Protein AF-A0A7K4C9V2-F1 (afdb_monomer)

Sequence (135 aa):
NPYDMVGKLFANNLEACILLFLGGASFGILTIFIMSLNGIVIGAIMEIISKDHSALFVAAALVPHGIFEIPAFIISGALGILLAQSLIAEWYGSGDTAVAAQAYAKLFLVIVLPLVATAAVVESFITPVVIHLVA

Mean predicted aligned error: 3.51 Å

Foldseek 3Di:
DLVVQLVVQLVVLVVLLQQLQCVLVVLLPSNVVSLVVVVVVLVVVLVVCVVVDPPQLSCLQQVQLVVLSVVLSVLSNVNSNVLSVQVVCVVVVHHDSVVSNVVSVVVNVVRNSVSSSSSSSRNSPPSVVSSVVRD

Radius of gyration: 17.17 Å; Cα contacts (8 Å, |Δi|>4): 155; chains: 1; bounding box: 40×30×49 Å

Secondary structure (DSSP, 8-state):
-HHHHHHHHHHHHHHHHHHHHHGGGGTTHHHHHHHHHHHHHHHHHHHHHHHHS-HHHHHHHHHHHHHHHHHHHHHHHHHHHHHHHHHHHHHTT-S-HHHHHHHHHHHIIIIIHHHHHHHHHHHHHTHHHHHHHH-

Solvent-accessible surface area (backbone atoms only — not comparable to full-atom values): 6622 Å² total; per-residue (Å²): 108,54,71,64,46,23,56,51,46,28,50,54,53,45,48,53,29,49,49,18,29,59,18,2,79,61,66,22,53,48,12,54,51,52,54,50,51,54,53,50,51,54,51,52,51,50,57,58,50,56,74,82,40,54,72,65,42,54,45,33,55,42,49,70,21,44,71,28,41,55,57,25,44,53,51,22,30,51,47,2,43,51,45,14,50,35,49,53,36,32,74,76,75,43,80,58,41,71,65,52,46,53,55,46,50,50,50,41,60,72,50,32,50,56,26,34,52,49,18,18,48,33,46,46,64,43,22,60,56,45,33,68,77,64,110

Structure (mmCIF, N/CA/C/O backbone):
data_AF-A0A7K4C9V2-F1
#
_entry.id   AF-A0A7K4C9V2-F1
#
loop_
_atom_site.group_PDB
_atom_site.id
_atom_site.type_symbol
_atom_site.label_atom_id
_atom_site.label_alt_id
_atom_site.label_comp_id
_atom_site.label_asym_id
_atom_site.label_entity_id
_atom_site.label_seq_id
_atom_site.pdbx_PDB_ins_code
_atom_site.Cartn_x
_atom_site.Cartn_y
_atom_site.Cartn_z
_atom_site.occupancy
_atom_site.B_iso_or_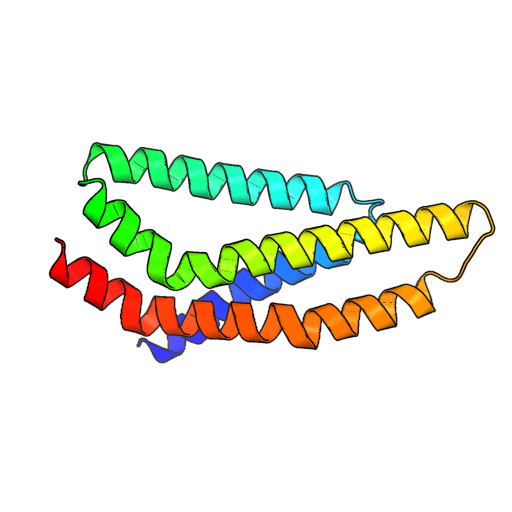equiv
_atom_site.auth_seq_id
_atom_site.auth_comp_id
_atom_site.auth_asym_id
_atom_site.auth_atom_id
_atom_site.pdbx_PDB_model_num
ATOM 1 N N . ASN A 1 1 ? 16.415 -15.991 -10.216 1.0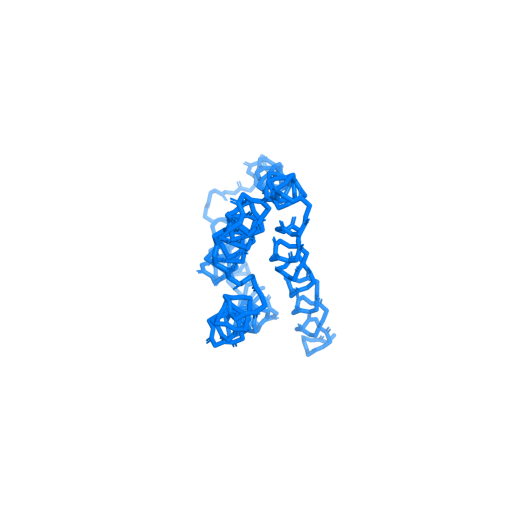0 84.19 1 ASN A N 1
ATOM 2 C CA . ASN A 1 1 ? 15.336 -16.684 -10.949 1.00 84.19 1 ASN A CA 1
ATOM 3 C C . ASN A 1 1 ? 14.083 -15.817 -10.832 1.00 84.19 1 ASN A C 1
ATOM 5 O O . ASN A 1 1 ? 13.835 -15.376 -9.713 1.00 84.19 1 ASN A O 1
ATOM 9 N N . PRO A 1 2 ? 13.338 -15.515 -11.913 1.00 84.25 2 PRO A N 1
ATOM 10 C CA . PRO A 1 2 ? 12.127 -14.688 -11.843 1.00 84.25 2 PRO A CA 1
ATOM 11 C C . PRO A 1 2 ? 11.121 -15.139 -10.775 1.00 84.25 2 PRO A C 1
ATOM 13 O O . PRO A 1 2 ? 10.561 -14.299 -10.082 1.00 84.25 2 PRO A O 1
ATOM 16 N N . TYR A 1 3 ? 10.962 -16.449 -10.553 1.00 87.06 3 TYR A N 1
ATOM 17 C CA . TYR A 1 3 ? 10.041 -16.975 -9.533 1.00 87.06 3 TYR A CA 1
ATOM 18 C C . TYR A 1 3 ? 10.429 -16.581 -8.097 1.00 87.06 3 TYR A C 1
ATOM 20 O O . TYR A 1 3 ? 9.560 -16.235 -7.298 1.00 87.06 3 TYR A O 1
ATOM 28 N N . ASP A 1 4 ? 11.728 -16.559 -7.778 1.00 90.88 4 ASP A N 1
ATOM 29 C CA . ASP A 1 4 ? 12.212 -16.111 -6.463 1.00 90.88 4 ASP A CA 1
ATOM 30 C C . ASP A 1 4 ? 11.987 -14.605 -6.271 1.00 90.88 4 ASP A C 1
ATOM 32 O O . ASP A 1 4 ? 11.804 -14.133 -5.149 1.00 90.88 4 ASP A O 1
ATOM 36 N N . MET A 1 5 ? 12.023 -13.842 -7.369 1.00 91.88 5 MET A N 1
ATOM 37 C CA . MET A 1 5 ? 11.815 -12.397 -7.351 1.00 91.88 5 MET A CA 1
ATOM 38 C C . MET A 1 5 ? 10.346 -12.058 -7.093 1.00 91.88 5 MET A C 1
ATOM 40 O O . MET A 1 5 ? 10.081 -11.222 -6.233 1.00 91.88 5 MET A O 1
ATOM 44 N N . VAL A 1 6 ? 9.410 -12.792 -7.713 1.00 94.88 6 VAL A N 1
ATOM 45 C CA . VAL A 1 6 ? 7.967 -12.659 -7.440 1.00 94.88 6 VAL A CA 1
ATOM 46 C C . VAL A 1 6 ? 7.687 -12.819 -5.952 1.00 94.88 6 VAL A C 1
ATOM 48 O O . VAL A 1 6 ? 7.023 -11.972 -5.366 1.00 94.88 6 VAL A O 1
ATOM 51 N N . GLY A 1 7 ? 8.210 -13.878 -5.324 1.00 94.69 7 GLY A N 1
ATOM 52 C CA . GLY A 1 7 ? 7.972 -14.134 -3.903 1.00 94.69 7 GLY A CA 1
ATOM 53 C C . GLY A 1 7 ? 8.481 -13.006 -3.002 1.00 94.69 7 GLY A C 1
ATOM 54 O O . GLY A 1 7 ? 7.786 -12.604 -2.070 1.00 94.69 7 GLY A O 1
ATOM 55 N N . LYS A 1 8 ? 9.665 -12.459 -3.304 1.00 95.62 8 LYS A N 1
ATOM 56 C CA . LYS A 1 8 ? 10.257 -11.347 -2.545 1.00 95.62 8 LYS A CA 1
ATOM 57 C C . LYS A 1 8 ? 9.480 -10.044 -2.715 1.00 95.62 8 LYS A C 1
ATOM 59 O O . LYS A 1 8 ? 9.182 -9.398 -1.716 1.00 95.62 8 LYS A O 1
ATOM 64 N N . LEU A 1 9 ? 9.146 -9.680 -3.953 1.00 95.06 9 LEU A N 1
ATOM 65 C CA . LEU A 1 9 ? 8.400 -8.457 -4.260 1.00 95.06 9 LEU A CA 1
ATOM 66 C C . LEU A 1 9 ? 6.988 -8.518 -3.681 1.00 95.06 9 LEU A C 1
ATOM 68 O O . LEU A 1 9 ? 6.554 -7.593 -2.999 1.00 95.06 9 LEU A O 1
ATOM 72 N N . PHE A 1 10 ? 6.313 -9.657 -3.851 1.00 97.38 10 PHE A N 1
ATOM 73 C CA . PHE A 1 10 ? 5.012 -9.903 -3.243 1.00 97.38 10 PHE A CA 1
ATOM 74 C C . PHE A 1 10 ? 5.067 -9.753 -1.723 1.00 97.38 10 PHE A C 1
ATOM 76 O O . PHE A 1 10 ? 4.254 -9.023 -1.167 1.00 97.38 10 PHE A O 1
ATOM 83 N N . ALA A 1 11 ? 6.022 -10.405 -1.052 1.00 97.31 11 ALA A N 1
ATOM 84 C CA . ALA A 1 11 ? 6.142 -10.334 0.401 1.00 97.31 11 ALA A CA 1
ATOM 85 C C . ALA A 1 11 ? 6.419 -8.904 0.887 1.00 97.31 11 ALA A C 1
ATOM 87 O O . ALA A 1 11 ? 5.747 -8.448 1.806 1.00 97.31 11 ALA A O 1
ATOM 88 N N . ASN A 1 12 ? 7.340 -8.185 0.240 1.00 96.06 12 ASN A N 1
ATOM 89 C CA . ASN A 1 12 ? 7.695 -6.813 0.606 1.00 96.06 12 ASN A CA 1
ATOM 90 C C . ASN A 1 12 ? 6.505 -5.849 0.455 1.00 96.06 12 ASN A C 1
ATOM 92 O O . ASN A 1 12 ? 6.179 -5.092 1.370 1.00 96.06 12 ASN A O 1
ATOM 96 N N . ASN A 1 13 ? 5.804 -5.915 -0.678 1.00 96.25 13 ASN A N 1
ATOM 97 C CA . ASN A 1 13 ? 4.652 -5.052 -0.931 1.00 96.25 13 ASN A CA 1
ATOM 98 C C . ASN A 1 13 ? 3.438 -5.442 -0.085 1.00 96.25 13 ASN A C 1
ATOM 100 O O . ASN A 1 13 ? 2.685 -4.572 0.362 1.00 96.25 13 ASN A O 1
ATOM 104 N N . LEU A 1 14 ? 3.250 -6.737 0.174 1.00 97.94 14 LEU A N 1
ATOM 105 C CA . LEU A 1 14 ? 2.204 -7.217 1.068 1.00 97.94 14 LEU A CA 1
ATOM 106 C C . LEU A 1 14 ? 2.474 -6.768 2.505 1.00 97.94 14 LEU A C 1
ATOM 108 O O . LEU A 1 14 ? 1.546 -6.319 3.170 1.00 97.94 14 LEU A O 1
ATOM 112 N N . GLU A 1 15 ? 3.720 -6.839 2.972 1.00 97.75 15 GLU A N 1
ATOM 113 C CA . GLU A 1 15 ? 4.125 -6.336 4.286 1.00 97.75 15 GLU A CA 1
ATOM 114 C C . GLU A 1 15 ? 3.821 -4.841 4.414 1.00 97.75 15 GLU A C 1
ATOM 116 O O . GLU A 1 15 ? 3.145 -4.436 5.360 1.00 97.75 15 GLU A O 1
ATOM 121 N N . ALA A 1 16 ? 4.207 -4.030 3.424 1.00 97.31 16 ALA A N 1
ATOM 122 C CA . ALA A 1 16 ? 3.875 -2.607 3.400 1.00 97.31 16 ALA A CA 1
ATOM 123 C C . ALA A 1 16 ? 2.353 -2.360 3.447 1.00 97.31 16 ALA A C 1
ATOM 125 O O . ALA A 1 16 ? 1.886 -1.529 4.228 1.00 97.31 16 ALA A O 1
ATOM 126 N N . CYS A 1 17 ? 1.560 -3.115 2.676 1.00 98.25 17 CYS A N 1
ATOM 127 C CA . CYS A 1 17 ? 0.095 -3.038 2.704 1.00 98.25 17 CYS A CA 1
ATOM 128 C C . CYS A 1 17 ? -0.490 -3.430 4.071 1.00 98.25 17 CYS A C 1
ATOM 130 O O . CYS A 1 17 ? -1.392 -2.759 4.579 1.00 98.25 17 CYS A O 1
ATOM 132 N N . ILE A 1 18 ? 0.024 -4.496 4.688 1.00 98.38 18 ILE A N 1
ATOM 133 C CA . ILE A 1 18 ? -0.397 -4.946 6.020 1.00 98.38 18 ILE A CA 1
ATOM 134 C C . ILE A 1 18 ? -0.078 -3.869 7.058 1.00 98.38 18 ILE A C 1
ATOM 136 O O . ILE A 1 18 ? -0.939 -3.547 7.875 1.00 98.38 18 ILE A O 1
ATOM 140 N N . LEU A 1 19 ? 1.115 -3.274 7.012 1.00 98.06 19 LEU A N 1
ATOM 141 C CA . LEU A 1 19 ? 1.505 -2.198 7.923 1.00 98.06 19 LEU A CA 1
ATOM 142 C C . LEU A 1 19 ? 0.664 -0.931 7.717 1.00 98.06 19 LEU A C 1
ATOM 144 O O . LEU A 1 19 ? 0.309 -0.278 8.695 1.00 98.06 19 LEU A O 1
ATOM 148 N N . LEU A 1 20 ? 0.288 -0.602 6.477 1.00 98.44 20 LEU A N 1
ATOM 149 C CA . LEU A 1 20 ? -0.648 0.489 6.187 1.00 98.44 20 LEU A CA 1
ATOM 150 C C . LEU A 1 20 ? -2.025 0.237 6.812 1.00 98.44 20 LEU A C 1
ATOM 152 O O . LEU A 1 20 ? -2.574 1.135 7.455 1.00 98.44 20 LEU A O 1
ATOM 156 N N . PHE A 1 21 ? -2.561 -0.976 6.661 1.00 98.56 21 PHE A N 1
ATOM 157 C CA . PHE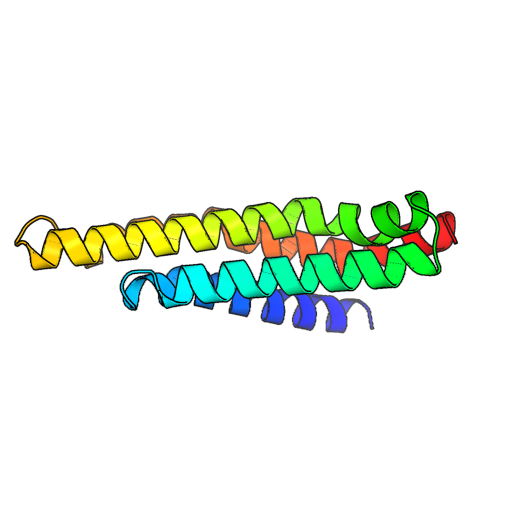 A 1 21 ? -3.865 -1.343 7.209 1.00 98.56 21 PHE A CA 1
ATOM 158 C C . PHE A 1 21 ? -3.844 -1.403 8.743 1.00 98.56 21 PHE A C 1
ATOM 160 O O . PHE A 1 21 ? -4.611 -0.707 9.410 1.00 98.56 21 PHE A O 1
ATOM 167 N N . LEU A 1 22 ? -2.933 -2.188 9.322 1.00 97.94 22 LEU A N 1
ATOM 168 C CA . LEU A 1 22 ? -2.824 -2.362 10.772 1.00 97.94 22 LEU A CA 1
ATOM 169 C C . LEU A 1 22 ? -2.309 -1.105 11.478 1.00 97.94 22 LEU A C 1
ATOM 171 O O . LEU A 1 22 ? -2.637 -0.888 12.643 1.00 97.94 22 LEU A O 1
ATOM 175 N N . GLY A 1 23 ? -1.585 -0.230 10.777 1.00 97.56 23 GLY A N 1
ATOM 176 C CA . GLY A 1 23 ? -1.218 1.098 11.267 1.00 97.56 23 GLY A CA 1
ATOM 177 C C . GLY A 1 23 ? -2.424 1.966 11.638 1.00 97.56 23 GLY A C 1
ATOM 178 O O . GLY A 1 23 ? -2.285 2.898 12.430 1.00 97.56 23 GLY A O 1
ATOM 179 N N . GLY A 1 24 ? -3.626 1.614 11.169 1.00 97.38 24 GLY A N 1
ATOM 180 C CA . GLY A 1 24 ? -4.877 2.214 11.619 1.00 97.38 24 GLY A CA 1
ATOM 181 C C . GLY A 1 24 ? -5.086 2.095 13.127 1.00 97.38 24 GLY A C 1
ATOM 182 O O . GLY A 1 24 ? -5.616 3.014 13.751 1.00 97.38 24 GLY A O 1
ATOM 183 N N . ALA A 1 25 ? -4.574 1.018 13.734 1.00 96.94 25 ALA A N 1
ATOM 184 C CA . ALA A 1 25 ? -4.640 0.783 15.173 1.00 96.94 25 ALA A CA 1
ATOM 185 C C . ALA A 1 25 ? -3.897 1.840 16.005 1.00 96.94 25 ALA A C 1
ATOM 187 O O . ALA A 1 25 ? -4.221 2.038 17.173 1.00 96.94 25 ALA A O 1
ATOM 188 N N . SER A 1 26 ? -2.950 2.574 15.413 1.00 97.25 26 SER A N 1
ATOM 189 C CA . SER A 1 26 ? -2.291 3.718 16.055 1.00 97.25 26 SER A CA 1
ATOM 190 C C . SER A 1 26 ? -3.078 5.026 15.860 1.00 97.25 26 SER A C 1
ATOM 192 O O . SER A 1 26 ? -2.477 6.093 15.700 1.00 97.25 26 SER A O 1
ATOM 194 N N . PHE A 1 27 ? -4.407 4.948 15.746 1.00 96.12 27 PHE A N 1
ATOM 195 C CA . PHE A 1 27 ? -5.272 6.062 15.341 1.00 96.12 27 PHE A CA 1
ATOM 196 C C . PHE A 1 27 ? -4.870 6.689 13.991 1.00 96.12 27 PHE A C 1
ATOM 198 O O . PHE A 1 27 ? -4.976 7.896 13.786 1.00 96.12 27 PHE A O 1
ATOM 205 N N . GLY A 1 28 ? -4.374 5.865 13.062 1.00 95.94 28 GLY A N 1
ATOM 206 C CA . GLY A 1 28 ? -4.011 6.276 11.701 1.00 95.94 28 GLY A CA 1
ATOM 207 C C . GLY A 1 28 ? -2.676 7.019 11.566 1.00 95.94 28 GLY A C 1
ATOM 208 O O . GLY A 1 28 ? -2.236 7.249 10.441 1.00 95.94 28 GLY A O 1
ATOM 209 N N . ILE A 1 29 ? -1.993 7.350 12.671 1.00 97.50 29 ILE A N 1
ATOM 210 C CA . ILE A 1 29 ? -0.688 8.040 12.641 1.00 97.50 29 ILE A CA 1
ATOM 211 C C . ILE A 1 29 ? 0.339 7.229 11.841 1.00 97.50 29 ILE A C 1
ATOM 213 O O . ILE A 1 29 ? 0.980 7.759 10.932 1.00 97.50 29 ILE A O 1
ATOM 217 N N . LEU A 1 30 ? 0.469 5.933 12.140 1.00 97.25 30 LEU A N 1
ATOM 218 C CA . LEU A 1 30 ? 1.406 5.048 11.459 1.00 97.25 30 LEU A CA 1
ATOM 219 C C . LEU A 1 30 ? 1.014 4.844 9.991 1.00 97.25 30 LEU A C 1
ATOM 221 O O . LEU A 1 30 ? 1.886 4.885 9.128 1.00 97.25 30 LEU A O 1
ATOM 225 N N . THR A 1 31 ? -0.282 4.713 9.685 1.00 97.50 3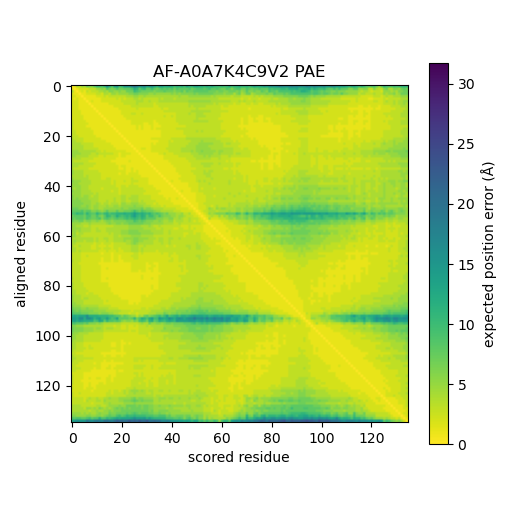1 THR A N 1
ATOM 226 C CA . THR A 1 31 ? -0.776 4.633 8.300 1.00 97.50 31 THR A CA 1
ATOM 227 C C . THR A 1 31 ? -0.360 5.852 7.478 1.00 97.50 31 THR A C 1
ATOM 229 O O . THR A 1 31 ? 0.200 5.697 6.395 1.00 97.50 31 THR A O 1
ATOM 232 N N . ILE A 1 32 ? -0.583 7.065 7.995 1.00 97.31 32 ILE A N 1
ATOM 233 C CA . ILE A 1 32 ? -0.223 8.311 7.299 1.00 97.31 32 ILE A CA 1
ATOM 234 C C . ILE A 1 32 ? 1.292 8.408 7.117 1.00 97.31 32 ILE A C 1
ATOM 236 O O . ILE A 1 32 ? 1.762 8.766 6.033 1.00 97.31 32 ILE A O 1
ATOM 240 N N . PHE A 1 33 ? 2.056 8.069 8.156 1.00 97.44 33 PHE A N 1
ATOM 241 C CA . PHE A 1 33 ? 3.513 8.095 8.112 1.00 97.44 33 PHE A CA 1
ATOM 242 C C . PHE A 1 33 ? 4.067 7.144 7.045 1.00 97.44 33 PHE A C 1
ATOM 244 O O . PHE A 1 33 ? 4.819 7.575 6.173 1.00 97.44 33 PHE A O 1
ATOM 251 N N . ILE A 1 34 ? 3.639 5.878 7.051 1.00 96.12 34 ILE A N 1
ATOM 252 C CA . ILE A 1 34 ? 4.087 4.870 6.080 1.00 96.12 34 ILE A CA 1
ATOM 253 C C . ILE A 1 34 ? 3.664 5.250 4.660 1.00 96.12 34 ILE A C 1
ATOM 255 O O . ILE A 1 34 ? 4.468 5.130 3.734 1.00 96.12 34 ILE A O 1
ATOM 259 N N . MET A 1 35 ? 2.434 5.735 4.470 1.00 95.50 35 MET A N 1
ATOM 260 C CA . MET A 1 35 ? 1.946 6.137 3.148 1.00 95.50 35 MET A CA 1
ATOM 261 C C . MET A 1 35 ? 2.756 7.313 2.591 1.00 95.50 35 MET A C 1
ATOM 263 O O . MET A 1 35 ? 3.141 7.305 1.422 1.00 95.50 35 MET A O 1
ATOM 267 N N . SER A 1 36 ? 3.086 8.283 3.448 1.00 96.19 36 SER A N 1
ATOM 268 C CA . SER A 1 36 ? 3.924 9.428 3.082 1.00 96.19 36 SER A CA 1
ATOM 269 C C . SER A 1 36 ? 5.347 8.997 2.733 1.00 96.19 36 SER A C 1
ATOM 271 O O . SER A 1 36 ? 5.874 9.423 1.709 1.00 96.19 36 SER A O 1
ATOM 273 N N . LEU A 1 37 ? 5.960 8.123 3.539 1.00 94.44 37 LEU A N 1
ATOM 274 C CA . LEU A 1 37 ? 7.305 7.610 3.269 1.00 94.44 37 LEU A CA 1
ATOM 275 C C . LEU A 1 37 ? 7.374 6.841 1.948 1.00 94.44 37 LEU A C 1
ATOM 277 O O . LEU A 1 37 ? 8.279 7.097 1.160 1.00 94.44 37 LEU A O 1
ATOM 281 N N . ASN A 1 38 ? 6.413 5.955 1.672 1.00 92.06 38 ASN A N 1
ATOM 282 C CA . ASN A 1 38 ? 6.371 5.227 0.400 1.00 92.06 38 ASN A CA 1
ATOM 283 C C . ASN A 1 38 ? 6.238 6.187 -0.791 1.00 92.06 38 ASN A C 1
ATOM 285 O O . ASN A 1 38 ? 6.975 6.060 -1.765 1.00 92.06 38 ASN A O 1
ATOM 289 N N . GLY A 1 39 ? 5.371 7.201 -0.688 1.00 92.19 39 GLY A N 1
ATOM 290 C CA . GLY A 1 39 ? 5.238 8.229 -1.724 1.00 92.19 39 GLY A CA 1
ATOM 291 C C . GLY A 1 39 ? 6.525 9.033 -1.948 1.00 92.19 39 GLY A C 1
ATOM 292 O O . GLY A 1 39 ? 6.924 9.249 -3.092 1.00 92.19 39 GLY A O 1
ATOM 293 N N . ILE A 1 40 ? 7.208 9.431 -0.869 1.00 95.06 40 ILE A N 1
ATOM 294 C CA . ILE A 1 40 ? 8.485 10.160 -0.938 1.00 95.06 40 ILE A CA 1
ATOM 295 C C . ILE A 1 40 ? 9.570 9.298 -1.589 1.00 95.06 40 ILE A C 1
ATOM 297 O O . ILE A 1 40 ? 10.292 9.790 -2.452 1.00 95.06 40 ILE A O 1
ATOM 301 N N . VAL A 1 41 ? 9.684 8.025 -1.202 1.00 91.88 41 VAL A N 1
ATOM 302 C CA . VAL A 1 41 ? 10.689 7.104 -1.752 1.00 91.88 41 VAL A CA 1
ATOM 303 C C . VAL A 1 41 ? 10.472 6.899 -3.249 1.00 91.88 41 VAL A C 1
ATOM 305 O O . VAL A 1 41 ? 11.419 7.056 -4.018 1.00 91.88 41 VAL A O 1
ATOM 308 N N . ILE A 1 42 ? 9.234 6.633 -3.680 1.00 90.69 42 ILE A N 1
ATOM 309 C CA . ILE A 1 42 ? 8.906 6.490 -5.107 1.00 90.69 42 ILE A CA 1
ATOM 310 C C . ILE A 1 42 ? 9.235 7.785 -5.862 1.00 90.69 42 ILE A C 1
ATOM 312 O O . ILE A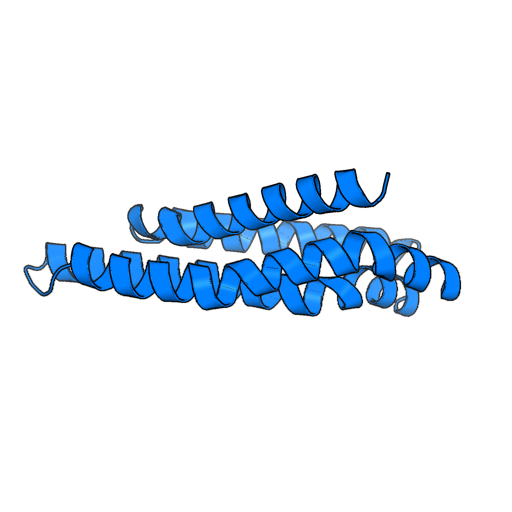 1 42 ? 9.884 7.738 -6.906 1.00 90.69 42 ILE A O 1
ATOM 316 N N . GLY A 1 43 ? 8.853 8.945 -5.319 1.00 91.69 43 GLY A N 1
ATOM 317 C CA . GLY A 1 43 ? 9.153 10.244 -5.925 1.00 91.69 43 GLY A CA 1
ATOM 318 C C . GLY A 1 43 ? 10.655 10.518 -6.054 1.00 91.69 43 GLY A C 1
ATOM 319 O O . GLY A 1 43 ? 11.113 10.975 -7.100 1.00 91.69 43 GLY A O 1
ATOM 320 N N . ALA A 1 44 ? 11.437 10.186 -5.026 1.00 92.88 44 ALA A N 1
ATOM 321 C CA . ALA A 1 44 ? 12.889 10.341 -5.046 1.00 92.88 44 ALA A CA 1
ATOM 322 C C . ALA A 1 44 ? 13.552 9.415 -6.076 1.00 92.88 44 ALA A C 1
ATOM 324 O O . ALA A 1 44 ? 14.436 9.852 -6.811 1.00 92.88 44 ALA A O 1
ATOM 325 N N . ILE A 1 45 ? 13.106 8.157 -6.168 1.00 89.69 45 ILE A N 1
ATOM 326 C CA . ILE A 1 45 ? 13.599 7.204 -7.171 1.00 89.69 45 ILE A CA 1
ATOM 327 C C . ILE A 1 45 ? 13.273 7.703 -8.585 1.00 89.69 45 ILE A C 1
ATOM 329 O O . ILE A 1 45 ? 14.148 7.689 -9.448 1.00 89.69 45 ILE A O 1
ATOM 333 N N . MET A 1 46 ? 12.057 8.204 -8.816 1.00 89.44 46 MET A N 1
ATOM 334 C CA . MET A 1 46 ? 11.662 8.777 -10.108 1.00 89.44 46 MET A CA 1
ATOM 335 C C . MET A 1 46 ? 12.538 9.966 -10.511 1.00 89.44 46 MET A C 1
ATOM 337 O O . MET A 1 46 ? 12.991 10.024 -11.653 1.00 89.44 46 MET A O 1
ATOM 341 N N . GLU A 1 47 ? 12.818 10.883 -9.585 1.00 91.75 47 GLU A N 1
ATOM 342 C CA . GLU A 1 47 ? 13.695 12.037 -9.828 1.00 91.75 47 GLU A CA 1
ATOM 343 C C . GLU A 1 47 ? 15.133 11.610 -10.156 1.00 91.75 47 GLU A C 1
ATOM 345 O O . GLU A 1 47 ? 15.768 12.188 -11.036 1.00 91.75 47 GLU A O 1
ATOM 350 N N . ILE A 1 48 ? 15.657 10.587 -9.473 1.00 91.00 48 ILE A N 1
ATOM 351 C CA . ILE A 1 48 ? 17.002 10.063 -9.742 1.00 91.00 48 ILE A CA 1
ATOM 352 C C . ILE A 1 48 ? 17.060 9.433 -11.139 1.00 91.00 48 ILE A C 1
ATOM 354 O O . ILE A 1 48 ? 17.937 9.784 -11.922 1.00 91.00 48 ILE A O 1
ATOM 358 N N . ILE A 1 49 ? 16.112 8.557 -11.483 1.00 88.06 49 ILE A N 1
ATOM 359 C CA . ILE A 1 49 ? 16.105 7.861 -12.781 1.00 88.06 49 ILE A CA 1
ATOM 360 C C . ILE A 1 49 ? 15.875 8.851 -13.935 1.00 88.06 49 ILE A C 1
ATOM 362 O O . ILE A 1 49 ? 16.476 8.709 -14.997 1.00 88.06 49 ILE A O 1
ATOM 366 N N . SER A 1 50 ? 15.059 9.888 -13.729 1.00 89.69 50 SER A N 1
ATOM 367 C CA . SER A 1 50 ? 14.743 10.884 -14.767 1.00 89.69 50 SER A CA 1
ATOM 368 C C . SER A 1 50 ? 15.931 11.765 -15.175 1.00 89.69 50 SER A C 1
ATOM 370 O O . SER A 1 50 ? 15.856 12.432 -16.205 1.00 89.69 50 SER A O 1
ATOM 372 N N . LYS A 1 51 ? 17.023 11.791 -14.396 1.00 90.94 51 LYS A N 1
ATOM 373 C CA . LYS A 1 51 ? 18.242 12.546 -14.740 1.00 90.94 51 LYS A CA 1
ATOM 374 C C . LYS A 1 51 ? 19.077 11.861 -15.813 1.00 90.94 51 LYS A C 1
ATOM 376 O O . LYS A 1 51 ? 19.645 12.543 -16.661 1.00 90.94 51 LYS A O 1
ATOM 381 N N . ASP A 1 52 ? 19.114 10.534 -15.774 1.00 88.69 52 ASP A N 1
ATOM 382 C CA . ASP A 1 52 ? 19.988 9.722 -16.621 1.00 88.69 52 ASP A CA 1
ATOM 383 C C . ASP A 1 52 ? 19.220 8.984 -17.731 1.00 88.69 52 ASP A C 1
ATOM 385 O O . ASP A 1 52 ? 19.826 8.445 -18.658 1.00 88.69 52 ASP A O 1
ATOM 389 N N . HIS A 1 53 ? 17.883 8.981 -17.677 1.00 89.12 53 HIS A N 1
ATOM 390 C CA . HIS A 1 53 ? 17.034 8.244 -18.608 1.00 89.12 53 HIS A CA 1
ATOM 391 C C . HIS A 1 53 ? 15.891 9.084 -19.188 1.00 89.12 53 HIS A C 1
ATOM 393 O O . HIS A 1 53 ? 15.443 10.077 -18.621 1.00 89.12 53 HIS A O 1
ATOM 399 N N . SER A 1 54 ? 15.386 8.655 -20.349 1.00 90.56 54 SER A N 1
ATOM 400 C CA . SER A 1 54 ? 14.243 9.299 -20.998 1.00 90.56 54 SER A CA 1
ATOM 401 C C . SER A 1 54 ? 12.950 9.098 -20.198 1.00 90.56 54 SER A C 1
ATOM 403 O O . SER A 1 54 ? 12.769 8.094 -19.510 1.00 90.56 54 SER A O 1
ATOM 405 N N . ALA A 1 55 ? 11.987 10.009 -20.359 1.00 88.56 55 ALA A N 1
ATOM 406 C CA . ALA A 1 55 ? 10.663 9.866 -19.747 1.00 88.56 55 ALA A CA 1
ATOM 407 C C . ALA A 1 55 ? 9.960 8.551 -20.148 1.00 88.56 55 ALA A C 1
ATOM 409 O O . ALA A 1 55 ? 9.213 7.978 -19.357 1.00 88.56 55 ALA A O 1
ATOM 410 N 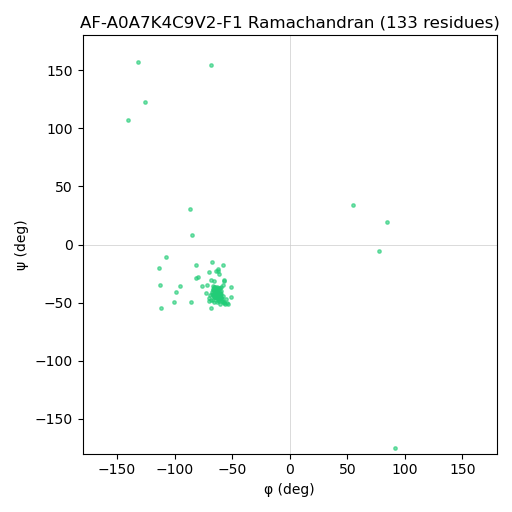N . LEU A 1 56 ? 10.228 8.045 -21.359 1.00 89.62 56 LEU A N 1
ATOM 411 C CA . LEU A 1 56 ? 9.700 6.768 -21.839 1.00 89.62 56 LEU A CA 1
ATOM 412 C C . LEU A 1 56 ? 10.285 5.588 -21.050 1.00 89.62 56 LEU A C 1
ATOM 414 O O . LEU A 1 56 ? 9.548 4.674 -20.696 1.00 89.62 56 LEU A O 1
ATOM 418 N N . PHE A 1 57 ? 11.582 5.628 -20.733 1.00 90.44 57 PHE A N 1
ATOM 419 C CA . PHE A 1 57 ? 12.241 4.616 -19.907 1.00 90.44 57 PHE A CA 1
ATOM 420 C C . PHE A 1 57 ? 11.698 4.620 -18.474 1.00 90.44 57 PHE A C 1
ATOM 422 O O . PHE A 1 57 ? 11.393 3.567 -17.920 1.00 90.44 57 PHE A O 1
ATOM 429 N N . VAL A 1 58 ? 11.507 5.806 -17.890 1.00 89.69 58 VAL A N 1
ATOM 430 C CA . VAL A 1 58 ? 10.920 5.958 -16.549 1.00 89.69 58 VAL A CA 1
ATOM 431 C C . VAL A 1 58 ? 9.502 5.374 -16.508 1.00 89.69 58 VAL A C 1
ATOM 433 O O . VAL A 1 58 ? 9.168 4.602 -15.608 1.00 89.69 58 VAL A O 1
ATOM 436 N N . ALA A 1 59 ? 8.681 5.678 -17.518 1.00 90.19 59 ALA A N 1
ATOM 437 C CA . ALA A 1 59 ? 7.340 5.117 -17.642 1.00 90.19 59 ALA A CA 1
ATOM 438 C C . ALA A 1 59 ? 7.365 3.593 -17.857 1.00 90.19 59 ALA A C 1
ATOM 440 O O . ALA A 1 59 ? 6.589 2.879 -17.229 1.00 90.19 59 ALA A O 1
ATOM 441 N N . ALA A 1 60 ? 8.270 3.086 -18.696 1.00 90.75 60 ALA A N 1
ATOM 442 C CA . ALA A 1 60 ? 8.472 1.656 -18.928 1.00 90.75 60 ALA A CA 1
ATOM 443 C C . ALA A 1 60 ? 8.872 0.902 -17.654 1.00 90.75 60 ALA A C 1
ATOM 445 O O . ALA A 1 60 ? 8.416 -0.221 -17.442 1.00 90.75 60 ALA A O 1
ATOM 446 N N . ALA A 1 61 ? 9.689 1.525 -16.805 1.00 88.94 61 ALA A N 1
ATOM 447 C CA . ALA A 1 61 ? 10.072 0.958 -15.527 1.00 88.94 61 ALA A CA 1
ATOM 448 C C . ALA A 1 61 ? 8.889 0.938 -14.552 1.00 88.94 61 ALA A C 1
ATOM 450 O O . ALA A 1 61 ? 8.616 -0.108 -13.981 1.00 88.94 61 ALA A O 1
ATOM 451 N N . LEU A 1 62 ? 8.156 2.046 -14.392 1.00 90.81 62 LEU A N 1
ATOM 452 C CA . LEU A 1 62 ? 7.139 2.194 -13.341 1.00 90.81 62 LEU A CA 1
ATOM 453 C C . LEU A 1 62 ? 5.754 1.646 -13.716 1.00 90.81 62 LEU A C 1
ATOM 455 O O . LEU A 1 62 ? 5.128 0.933 -12.935 1.00 90.81 62 LEU A O 1
ATOM 459 N N . VAL A 1 63 ? 5.234 2.012 -14.888 1.00 93.19 63 VAL A N 1
ATOM 460 C CA . VAL A 1 63 ? 3.813 1.840 -15.239 1.00 93.19 63 VAL A CA 1
ATOM 461 C C . VAL A 1 63 ? 3.338 0.384 -15.212 1.00 93.19 63 VAL A C 1
ATOM 463 O O . VAL A 1 63 ? 2.241 0.166 -14.691 1.00 93.19 63 VAL A O 1
ATOM 466 N N . PRO A 1 64 ? 4.095 -0.614 -15.724 1.00 93.38 64 PRO A N 1
ATOM 467 C CA . PRO A 1 64 ? 3.592 -1.983 -15.812 1.00 93.38 64 PRO A CA 1
ATOM 468 C C . PRO A 1 64 ? 3.113 -2.531 -14.464 1.00 93.38 64 PRO A C 1
ATOM 470 O O . PRO A 1 64 ? 2.013 -3.068 -14.378 1.00 93.38 64 PRO A O 1
ATOM 473 N N . HIS A 1 65 ? 3.909 -2.357 -13.410 1.00 93.88 65 HIS A N 1
ATOM 474 C CA . HIS A 1 65 ? 3.606 -2.872 -12.075 1.00 93.88 65 HIS A CA 1
ATOM 475 C C . HIS A 1 65 ? 2.927 -1.818 -11.182 1.00 93.88 65 HIS A C 1
ATOM 477 O O . HIS A 1 65 ? 1.978 -2.141 -10.462 1.00 93.88 65 HIS A O 1
ATOM 483 N N . GLY A 1 66 ? 3.305 -0.541 -11.313 1.00 93.12 66 GLY A N 1
ATOM 484 C CA . GLY A 1 66 ? 2.773 0.562 -10.510 1.00 93.12 66 GLY A CA 1
ATOM 485 C C . GLY A 1 66 ? 1.264 0.791 -10.662 1.00 93.12 66 GLY A C 1
ATOM 486 O O . GLY A 1 66 ? 0.620 1.258 -9.722 1.00 93.12 66 GLY A O 1
ATOM 487 N N . ILE A 1 67 ? 0.660 0.399 -11.793 1.00 96.06 67 ILE A N 1
ATOM 488 C CA . ILE A 1 67 ? -0.804 0.442 -11.974 1.00 96.06 67 ILE A CA 1
ATOM 489 C C . ILE A 1 67 ? -1.556 -0.471 -10.991 1.00 96.06 67 ILE A C 1
ATOM 491 O O . ILE A 1 67 ? -2.727 -0.228 -10.710 1.00 96.06 67 ILE A O 1
ATOM 495 N N . PHE A 1 68 ? -0.897 -1.497 -10.448 1.00 97.56 68 PHE A N 1
ATOM 496 C CA . PHE A 1 68 ? -1.469 -2.413 -9.462 1.00 97.56 68 PHE A CA 1
ATOM 497 C C . PHE A 1 68 ? -1.057 -2.045 -8.032 1.00 97.56 68 PHE A C 1
ATOM 499 O O . PHE A 1 68 ? -1.893 -2.068 -7.126 1.00 97.56 68 PHE A O 1
ATOM 506 N N . GLU A 1 69 ? 0.202 -1.657 -7.825 1.00 95.56 69 GLU A N 1
ATOM 507 C CA . GLU A 1 69 ? 0.730 -1.323 -6.495 1.00 95.56 69 GLU A CA 1
ATOM 508 C C . GLU A 1 69 ? 0.141 -0.040 -5.920 1.00 95.56 69 GLU A C 1
ATOM 510 O O . GLU A 1 69 ? -0.242 -0.011 -4.750 1.00 95.56 69 GLU A O 1
ATOM 515 N N . ILE A 1 70 ? 0.025 1.019 -6.730 1.00 95.06 70 ILE A N 1
ATOM 516 C CA . ILE A 1 70 ? -0.463 2.314 -6.245 1.00 95.06 70 ILE A CA 1
ATOM 517 C C . ILE A 1 70 ? -1.903 2.179 -5.717 1.00 95.06 70 ILE A C 1
ATOM 519 O O . ILE A 1 70 ? -2.151 2.584 -4.576 1.00 95.06 70 ILE A O 1
ATOM 523 N N . PRO A 1 71 ? -2.855 1.554 -6.445 1.00 96.88 71 PRO A N 1
ATOM 524 C CA . PRO A 1 71 ? -4.170 1.257 -5.884 1.00 96.88 71 PRO A CA 1
ATOM 525 C C . PRO A 1 71 ? -4.114 0.361 -4.643 1.00 96.88 71 PRO A C 1
ATOM 527 O O . PRO A 1 71 ? -4.853 0.618 -3.694 1.00 96.88 71 PRO A O 1
ATOM 530 N N . ALA A 1 72 ? -3.242 -0.654 -4.606 1.00 97.94 72 ALA A N 1
ATOM 531 C CA . ALA A 1 72 ? -3.109 -1.537 -3.446 1.00 97.94 72 ALA A CA 1
ATOM 5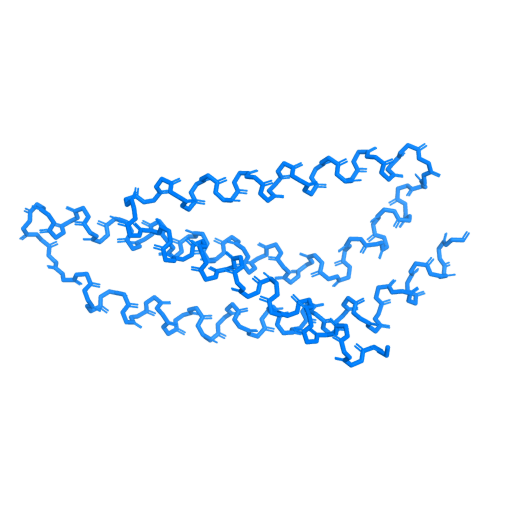32 C C . ALA A 1 72 ? -2.700 -0.769 -2.177 1.00 97.94 72 ALA A C 1
ATOM 534 O O . ALA A 1 72 ? -3.319 -0.952 -1.123 1.00 97.94 72 ALA A O 1
ATOM 535 N N . PHE A 1 73 ? -1.725 0.140 -2.277 1.00 97.31 73 PHE A N 1
ATOM 536 C CA . PHE A 1 73 ? -1.301 0.990 -1.162 1.00 97.31 73 PHE A CA 1
ATOM 537 C C . PHE A 1 73 ? -2.378 1.992 -0.749 1.00 97.31 73 PHE A C 1
ATOM 539 O O . PHE A 1 73 ? -2.639 2.134 0.446 1.00 97.31 73 PHE A O 1
ATOM 546 N N . ILE A 1 74 ? -3.052 2.637 -1.706 1.00 97.44 74 ILE A N 1
ATOM 547 C CA . ILE A 1 74 ? -4.133 3.588 -1.406 1.00 97.44 74 ILE A CA 1
ATOM 548 C C . ILE A 1 74 ? -5.285 2.886 -0.682 1.00 97.44 74 ILE A C 1
ATOM 550 O O . ILE A 1 74 ? -5.767 3.388 0.332 1.00 97.44 74 ILE A O 1
ATOM 554 N N . ILE A 1 75 ? -5.712 1.716 -1.164 1.00 98.31 75 ILE A N 1
ATOM 555 C CA . ILE A 1 75 ? -6.806 0.952 -0.552 1.00 98.31 75 ILE A CA 1
ATOM 556 C C . ILE A 1 75 ? -6.394 0.462 0.839 1.00 98.31 75 ILE A C 1
ATOM 558 O O . ILE A 1 75 ? -7.163 0.615 1.785 1.00 98.31 75 ILE A O 1
ATOM 562 N N . SER A 1 76 ? -5.174 -0.056 0.997 1.00 98.44 76 SER A N 1
ATOM 563 C CA . SER A 1 76 ? -4.652 -0.478 2.306 1.00 98.44 76 SER A CA 1
ATOM 564 C C . SER A 1 76 ? -4.597 0.678 3.305 1.00 98.44 76 SER A C 1
ATOM 566 O O . SER A 1 76 ? -5.028 0.532 4.449 1.00 98.44 76 SER A O 1
ATOM 568 N N . GLY A 1 77 ? -4.125 1.846 2.862 1.00 98.19 77 GLY A N 1
ATOM 569 C CA . GLY A 1 77 ? -4.108 3.064 3.663 1.00 98.19 77 GLY A CA 1
ATOM 570 C C . GLY A 1 77 ? -5.515 3.535 4.031 1.00 98.19 77 GLY A C 1
ATOM 571 O O . GLY A 1 77 ? -5.782 3.821 5.194 1.00 98.19 77 GLY A O 1
ATOM 572 N N . ALA A 1 78 ? -6.449 3.542 3.078 1.00 98.31 78 ALA A N 1
ATOM 573 C CA . ALA A 1 78 ? -7.841 3.909 3.328 1.00 98.31 78 ALA A CA 1
ATOM 574 C C . ALA A 1 78 ? -8.506 2.978 4.354 1.00 98.31 78 ALA A C 1
ATOM 576 O O . ALA A 1 78 ? -9.150 3.460 5.284 1.00 98.31 78 ALA A O 1
ATOM 577 N N . LEU A 1 79 ? -8.300 1.661 4.239 1.00 98.56 79 LEU A N 1
ATOM 578 C CA . LEU A 1 79 ? -8.778 0.686 5.225 1.00 98.56 79 LEU A CA 1
ATOM 579 C C . LEU A 1 79 ? -8.152 0.926 6.608 1.00 98.56 79 LEU A C 1
ATOM 581 O O . LEU A 1 79 ? -8.850 0.806 7.613 1.00 98.56 79 LEU A O 1
ATOM 585 N N . GLY A 1 80 ? -6.875 1.317 6.674 1.00 98.44 80 GLY A N 1
ATOM 586 C CA . GLY A 1 80 ? -6.224 1.711 7.927 1.00 98.44 80 GLY A CA 1
ATOM 587 C C . GLY A 1 80 ? -6.838 2.968 8.552 1.00 98.44 80 GLY A C 1
ATOM 588 O O . GLY A 1 80 ? -7.116 3.000 9.749 1.00 98.44 80 GLY A O 1
ATOM 589 N N . ILE A 1 81 ? -7.150 3.990 7.753 1.00 98.38 81 ILE A N 1
ATOM 590 C CA . ILE A 1 81 ? -7.843 5.191 8.246 1.00 98.38 81 ILE A CA 1
ATOM 591 C C . ILE A 1 81 ? -9.274 4.873 8.701 1.00 98.38 81 ILE A C 1
ATOM 593 O O . ILE A 1 81 ? -9.717 5.396 9.723 1.00 98.38 81 ILE A O 1
ATOM 597 N N . LEU A 1 82 ? -9.994 3.997 7.998 1.00 98.31 82 LEU A N 1
ATOM 598 C CA . LEU A 1 82 ? -11.321 3.538 8.425 1.00 98.31 82 LEU A CA 1
ATOM 599 C C . LEU A 1 82 ? -11.255 2.756 9.742 1.00 98.31 82 LEU A C 1
ATOM 601 O O . LEU A 1 82 ? -12.099 2.963 10.612 1.00 98.31 82 LEU A O 1
ATOM 605 N N . LEU A 1 83 ? -10.228 1.921 9.926 1.00 98.31 83 LEU A N 1
ATOM 606 C CA . LEU A 1 83 ? -9.974 1.240 11.195 1.00 98.31 83 LEU A CA 1
ATOM 607 C C . LEU A 1 83 ? -9.727 2.246 12.330 1.00 98.31 83 LEU A C 1
ATOM 609 O O . LEU A 1 83 ? -10.312 2.112 13.403 1.00 98.31 83 LEU A O 1
ATOM 613 N N . ALA A 1 84 ? -8.927 3.286 12.079 1.00 98.00 84 ALA A N 1
ATOM 614 C CA . ALA A 1 84 ? -8.702 4.366 13.037 1.00 98.00 84 ALA A CA 1
ATOM 615 C C . ALA A 1 84 ? -10.005 5.098 13.402 1.00 98.00 84 ALA A C 1
ATOM 617 O O . ALA A 1 84 ? -10.255 5.360 14.576 1.00 98.00 84 ALA A O 1
ATOM 618 N N . GLN A 1 85 ? -10.858 5.399 12.418 1.00 97.56 85 GLN A N 1
ATOM 619 C CA . GLN A 1 85 ? -12.160 6.029 12.658 1.00 97.56 85 GLN A CA 1
ATOM 620 C C . GLN A 1 85 ? -13.080 5.145 13.507 1.00 97.56 85 GLN A C 1
ATOM 622 O O . GLN A 1 85 ? -13.725 5.653 14.423 1.00 97.56 85 GLN A O 1
ATOM 627 N N . SER A 1 86 ? -13.118 3.835 13.243 1.00 97.25 86 SER A N 1
ATOM 628 C CA . SER A 1 86 ? -13.890 2.885 14.052 1.00 97.25 86 SER A CA 1
ATOM 629 C C . SER A 1 86 ? -13.397 2.837 15.502 1.00 97.25 86 SER A C 1
ATOM 631 O O . SER A 1 86 ? -14.223 2.917 16.408 1.00 97.25 86 SER A O 1
ATOM 633 N N . LEU A 1 87 ? -12.076 2.837 15.725 1.00 97.38 87 LEU A N 1
ATOM 634 C CA . LEU A 1 87 ? -11.493 2.896 17.073 1.00 97.38 87 LEU A CA 1
ATOM 635 C C . LEU A 1 87 ? -11.874 4.173 17.822 1.00 97.38 87 LEU A C 1
ATOM 637 O O . LEU A 1 87 ? -12.182 4.126 19.010 1.00 97.38 87 LEU A O 1
ATOM 641 N N . ILE A 1 88 ? -11.866 5.319 17.137 1.00 96.75 88 ILE A N 1
ATOM 642 C CA . ILE A 1 88 ? -12.280 6.596 17.732 1.00 96.75 88 ILE A CA 1
ATOM 643 C C . ILE A 1 88 ? -13.767 6.551 18.092 1.00 96.75 88 ILE A C 1
ATOM 645 O O . ILE A 1 88 ? -14.141 6.964 19.186 1.00 96.75 88 ILE A O 1
ATOM 649 N N . ALA A 1 89 ? -14.619 6.041 17.201 1.00 96.19 89 ALA A N 1
ATOM 650 C CA . ALA A 1 89 ? -16.050 5.931 17.468 1.00 96.19 89 ALA A CA 1
ATOM 651 C C . ALA A 1 89 ? -16.329 5.041 18.691 1.00 96.19 89 ALA A C 1
ATOM 653 O O . ALA A 1 89 ? -17.086 5.443 19.580 1.00 96.19 89 ALA A O 1
ATOM 654 N N . GLU A 1 90 ? -15.663 3.885 18.778 1.00 96.12 90 GLU A N 1
ATOM 655 C CA . GLU A 1 90 ? -15.795 2.964 19.909 1.00 96.12 90 GLU A CA 1
ATOM 656 C C . GLU A 1 90 ? -15.289 3.594 21.213 1.00 96.12 90 GLU A C 1
ATOM 658 O O . GLU A 1 90 ? -15.940 3.465 22.249 1.00 96.12 90 GLU A O 1
ATOM 663 N N . TRP A 1 91 ? -14.198 4.367 21.161 1.00 95.19 91 TRP A N 1
ATOM 664 C CA . TRP A 1 91 ? -13.696 5.132 22.308 1.00 95.19 91 TRP A CA 1
ATOM 665 C C . TRP A 1 91 ? -14.732 6.124 22.863 1.00 95.19 91 TRP A C 1
ATOM 667 O O . TRP A 1 91 ? -14.816 6.327 24.075 1.00 95.19 91 TRP A O 1
ATOM 677 N N . TYR A 1 92 ? -15.555 6.720 21.996 1.00 96.00 92 TYR A N 1
ATOM 678 C CA . TYR A 1 92 ? -16.672 7.589 22.389 1.00 96.00 92 TYR A CA 1
ATOM 679 C C . TYR A 1 92 ? -17.971 6.825 22.708 1.00 96.00 92 TYR A C 1
ATOM 681 O O . TYR A 1 92 ? -19.011 7.449 22.928 1.00 96.00 92 TYR A O 1
ATOM 689 N N . GLY A 1 93 ? -17.926 5.492 22.773 1.00 93.31 93 GLY A N 1
ATOM 690 C CA . GLY A 1 93 ? -19.055 4.643 23.154 1.00 93.31 93 GLY A CA 1
ATOM 691 C C . GLY A 1 93 ? -20.015 4.304 22.011 1.00 93.31 93 GLY A C 1
ATOM 692 O O . GLY A 1 93 ? -21.160 3.940 22.275 1.00 93.31 93 GLY A O 1
ATOM 693 N N . SER A 1 94 ? -19.583 4.432 20.752 1.00 91.06 94 SER A N 1
ATOM 694 C CA . SER A 1 94 ? -20.403 4.149 19.571 1.00 91.06 94 SER A CA 1
ATOM 695 C C . SER A 1 94 ? -19.735 3.146 18.627 1.00 91.06 94 SER A C 1
ATOM 697 O O . SER A 1 94 ? -18.686 3.421 18.058 1.00 91.06 94 SER A O 1
ATOM 699 N N . GLY A 1 95 ? -20.416 2.035 18.342 1.00 91.56 95 GLY A N 1
ATOM 700 C CA . GLY A 1 95 ? -19.962 1.027 17.378 1.00 91.56 95 GLY A CA 1
ATOM 701 C C . GLY A 1 95 ? -19.122 -0.093 17.995 1.00 91.56 95 GLY A C 1
ATOM 702 O O . GLY A 1 95 ? -18.984 -0.185 19.208 1.00 91.56 95 GLY A O 1
ATOM 703 N N . ASP A 1 96 ? -18.612 -0.968 17.129 1.00 94.38 96 ASP A N 1
ATOM 704 C CA . ASP A 1 96 ? -17.792 -2.133 17.476 1.00 94.38 96 ASP A CA 1
ATOM 705 C C . ASP A 1 96 ? -16.675 -2.254 16.428 1.00 94.38 96 ASP A C 1
ATOM 707 O O . ASP A 1 96 ? -16.927 -2.599 15.261 1.00 94.38 96 ASP A O 1
ATOM 711 N N . THR A 1 97 ? -15.439 -1.929 16.819 1.00 95.31 97 THR A N 1
ATOM 712 C CA . THR A 1 97 ? -14.301 -1.976 15.893 1.00 95.31 97 THR A CA 1
ATOM 713 C C . THR A 1 97 ? -14.011 -3.397 15.441 1.00 95.31 97 THR A C 1
ATOM 715 O O . THR A 1 97 ? -13.584 -3.580 14.304 1.00 95.31 97 THR A O 1
ATOM 718 N N . ALA A 1 98 ? -14.252 -4.418 16.266 1.00 95.19 98 ALA A N 1
ATOM 719 C CA . ALA A 1 98 ? -13.950 -5.796 15.895 1.00 95.19 98 ALA A CA 1
ATOM 720 C C . ALA A 1 98 ? -14.809 -6.249 14.705 1.00 95.19 98 ALA A C 1
ATOM 722 O O . ALA A 1 98 ? -14.292 -6.862 13.765 1.00 95.19 98 ALA A O 1
ATOM 723 N N . VAL A 1 99 ? -16.095 -5.889 14.692 1.00 95.81 99 VAL A N 1
ATOM 724 C CA . VAL A 1 99 ? -16.997 -6.178 13.562 1.00 95.81 99 VAL A CA 1
ATOM 725 C C . VAL A 1 99 ? -16.565 -5.420 12.303 1.00 95.81 99 VAL A C 1
ATOM 727 O O . VAL A 1 99 ? -16.477 -6.011 11.222 1.00 95.81 99 VAL A O 1
ATOM 730 N N . ALA A 1 100 ? -16.243 -4.131 12.434 1.00 95.69 100 ALA A N 1
ATOM 731 C CA . ALA A 1 100 ? -15.777 -3.312 11.315 1.00 95.69 100 ALA A CA 1
ATOM 732 C C . ALA A 1 100 ? -14.447 -3.835 10.737 1.00 95.69 100 ALA A C 1
ATOM 734 O O . ALA A 1 100 ? -14.320 -4.030 9.526 1.00 95.69 100 ALA A O 1
ATOM 735 N N . ALA A 1 101 ? -13.489 -4.169 11.603 1.00 96.69 101 ALA A N 1
ATOM 736 C CA . ALA A 1 101 ? -12.185 -4.706 11.234 1.00 96.69 101 ALA A CA 1
ATOM 737 C C . ALA A 1 101 ? -12.298 -6.026 10.461 1.00 96.69 101 ALA A C 1
ATOM 739 O O . ALA A 1 101 ? -11.548 -6.232 9.508 1.00 96.69 101 ALA A O 1
ATOM 740 N N . GLN A 1 102 ? -13.256 -6.899 10.796 1.00 97.44 102 GLN A N 1
ATOM 741 C CA . GLN A 1 102 ? -13.510 -8.117 10.017 1.00 97.44 102 GLN A CA 1
ATOM 742 C C . GLN A 1 102 ? -13.966 -7.808 8.586 1.00 97.44 102 GLN A C 1
ATOM 744 O O . GLN A 1 102 ? -13.533 -8.476 7.644 1.00 97.44 102 GLN A O 1
ATOM 749 N N . ALA A 1 103 ? -14.832 -6.809 8.399 1.00 97.25 103 ALA A N 1
ATOM 750 C CA . ALA A 1 103 ? -15.269 -6.389 7.068 1.00 97.25 103 ALA A CA 1
ATOM 751 C C . ALA A 1 103 ? -14.110 -5.770 6.270 1.00 97.25 103 ALA A C 1
ATOM 753 O O . ALA A 1 103 ? -13.904 -6.119 5.104 1.00 97.25 103 ALA A O 1
ATOM 754 N N . TYR A 1 104 ? -13.306 -4.920 6.910 1.00 98.06 104 TYR A N 1
ATOM 755 C CA . TYR A 1 104 ? -12.131 -4.300 6.295 1.00 98.06 104 TYR A CA 1
ATOM 756 C C . TYR A 1 104 ? -11.057 -5.330 5.929 1.00 98.06 104 TYR A C 1
ATOM 758 O O . TYR A 1 104 ? -10.513 -5.281 4.829 1.00 98.06 104 TYR A O 1
ATOM 766 N N . ALA A 1 105 ? -10.811 -6.322 6.788 1.00 97.88 105 ALA A N 1
ATOM 767 C CA . ALA A 1 105 ? -9.884 -7.414 6.506 1.00 97.88 105 ALA A CA 1
ATOM 768 C C . ALA A 1 105 ? -10.350 -8.270 5.317 1.00 97.88 105 ALA A C 1
ATOM 770 O O . ALA A 1 105 ? -9.538 -8.660 4.479 1.00 97.88 105 ALA A O 1
ATOM 771 N N . LYS A 1 106 ? -11.659 -8.526 5.184 1.00 98.06 106 LYS A N 1
ATOM 772 C CA . LYS A 1 106 ? -12.206 -9.208 3.998 1.00 98.06 106 LYS A CA 1
ATOM 773 C C . LYS A 1 106 ? -11.975 -8.395 2.724 1.00 98.06 106 LYS A C 1
ATOM 775 O O . LYS A 1 106 ? -11.544 -8.963 1.726 1.00 98.06 106 LYS A O 1
ATOM 780 N N . LEU A 1 107 ? -12.213 -7.082 2.760 1.00 97.94 107 LEU A N 1
ATOM 781 C CA . LEU A 1 107 ? -11.929 -6.191 1.627 1.00 97.94 107 LEU A CA 1
ATOM 782 C C . LEU A 1 107 ? -10.440 -6.192 1.266 1.00 97.94 107 LEU A C 1
ATOM 784 O O . LEU A 1 107 ? -10.099 -6.301 0.090 1.00 97.94 107 LEU A O 1
ATOM 788 N N . PHE A 1 108 ? -9.560 -6.147 2.267 1.00 98.38 108 PHE A N 1
ATOM 789 C CA . PHE A 1 108 ? -8.117 -6.252 2.071 1.00 98.38 108 PHE A CA 1
ATOM 790 C C . PHE A 1 108 ? -7.749 -7.549 1.335 1.00 98.38 108 PHE A C 1
ATOM 792 O O . PHE A 1 108 ? -7.080 -7.515 0.305 1.00 98.38 108 PHE A O 1
ATOM 799 N N . LEU A 1 109 ? -8.240 -8.698 1.805 1.00 98.19 109 LEU A N 1
ATOM 800 C CA . LEU A 1 109 ? -7.936 -9.995 1.193 1.00 98.19 109 LEU A CA 1
ATOM 801 C C . LEU A 1 109 ? -8.502 -10.143 -0.224 1.00 98.19 109 LEU A C 1
ATOM 803 O O . LEU A 1 109 ? -7.861 -10.754 -1.072 1.00 98.19 109 LEU A O 1
ATOM 807 N N . VAL A 1 110 ? -9.694 -9.607 -0.491 1.00 98.25 110 VAL A N 1
ATOM 808 C CA . VAL A 1 110 ? -10.352 -9.749 -1.799 1.00 98.25 110 VAL A CA 1
ATOM 809 C C . VAL A 1 110 ? -9.797 -8.770 -2.834 1.00 98.25 110 VAL A C 1
ATOM 811 O O . VAL A 1 110 ? -9.830 -9.075 -4.022 1.00 98.25 110 VAL A O 1
ATOM 814 N N . ILE A 1 111 ? -9.287 -7.609 -2.412 1.00 98.06 111 ILE A N 1
ATOM 815 C CA . ILE A 1 111 ? -8.873 -6.540 -3.332 1.00 98.06 111 ILE A CA 1
ATOM 816 C C . ILE A 1 111 ? -7.357 -6.339 -3.327 1.00 98.06 111 ILE A C 1
ATOM 818 O O . ILE A 1 111 ? -6.727 -6.403 -4.379 1.00 98.06 111 ILE A O 1
ATOM 822 N N . VAL A 1 112 ? -6.751 -6.118 -2.159 1.00 98.19 112 VAL A N 1
ATOM 823 C CA . VAL A 1 112 ? -5.325 -5.770 -2.049 1.00 98.19 112 VAL A CA 1
ATOM 824 C C . VAL A 1 112 ? -4.447 -6.964 -2.405 1.00 98.19 112 VAL A C 1
ATOM 826 O O . VAL A 1 112 ? -3.509 -6.825 -3.186 1.00 98.19 112 VAL A O 1
ATOM 829 N N . LEU A 1 113 ? -4.762 -8.151 -1.883 1.00 97.69 113 LEU A N 1
ATOM 830 C CA . LEU A 1 113 ? -3.928 -9.336 -2.097 1.00 97.69 113 LEU A CA 1
ATOM 831 C C . LEU A 1 113 ? -3.805 -9.713 -3.591 1.00 97.69 113 LEU A C 1
ATOM 833 O O . LEU A 1 113 ? -2.673 -9.905 -4.044 1.00 97.69 113 LEU A O 1
ATOM 837 N N . PRO A 1 114 ? -4.888 -9.747 -4.398 1.00 98.00 114 PRO A N 1
ATOM 838 C CA . PRO A 1 114 ? -4.775 -9.961 -5.842 1.00 98.00 114 PRO A CA 1
ATOM 839 C C . PRO A 1 114 ? -4.001 -8.864 -6.578 1.00 98.00 114 PRO A C 1
ATOM 841 O O . PRO A 1 114 ? -3.249 -9.178 -7.503 1.00 98.00 114 PRO A O 1
ATOM 844 N N . LEU A 1 115 ? -4.153 -7.596 -6.179 1.00 98.19 115 LEU A N 1
ATOM 845 C CA . LEU A 1 115 ? -3.415 -6.484 -6.787 1.00 98.19 115 LEU A CA 1
ATOM 846 C C . LEU A 1 115 ? -1.909 -6.636 -6.565 1.00 98.19 115 LEU A C 1
ATOM 848 O O . LEU A 1 115 ? -1.149 -6.597 -7.528 1.00 98.19 115 LEU A O 1
ATOM 852 N N . VAL A 1 116 ? -1.481 -6.889 -5.325 1.00 97.81 116 VAL A N 1
ATOM 853 C CA . VAL A 1 116 ? -0.059 -7.064 -4.987 1.00 97.81 116 VAL A CA 1
ATOM 854 C C . VAL A 1 116 ? 0.524 -8.317 -5.648 1.00 97.81 116 VAL A C 1
ATOM 856 O O . VAL A 1 116 ? 1.649 -8.289 -6.146 1.00 97.81 116 VAL A O 1
ATOM 859 N N . ALA A 1 117 ? -0.240 -9.412 -5.714 1.00 97.62 117 ALA A N 1
ATOM 860 C CA . ALA A 1 117 ? 0.181 -10.615 -6.432 1.00 97.62 117 ALA A CA 1
ATOM 861 C C . ALA A 1 117 ? 0.382 -10.343 -7.930 1.00 97.62 117 ALA A C 1
ATOM 863 O O . ALA A 1 117 ? 1.391 -10.751 -8.506 1.00 97.62 117 ALA A O 1
ATOM 864 N N . THR A 1 118 ? -0.551 -9.617 -8.550 1.00 97.56 118 THR A N 1
ATOM 865 C CA . THR A 1 118 ? -0.459 -9.241 -9.966 1.00 97.56 118 THR A CA 1
ATOM 866 C C . THR A 1 118 ? 0.728 -8.312 -10.203 1.00 97.56 118 THR A C 1
ATOM 868 O O . THR A 1 118 ? 1.506 -8.562 -11.121 1.00 97.56 118 THR A O 1
ATOM 871 N N . ALA A 1 119 ? 0.926 -7.309 -9.343 1.00 96.94 119 ALA A N 1
ATOM 872 C CA . ALA A 1 119 ? 2.073 -6.408 -9.394 1.00 96.94 119 ALA A CA 1
ATOM 873 C C . ALA A 1 119 ? 3.402 -7.170 -9.399 1.00 96.94 119 ALA A C 1
ATOM 875 O O . ALA A 1 119 ? 4.201 -6.985 -10.309 1.00 96.94 119 ALA A O 1
ATOM 876 N N . ALA A 1 120 ? 3.601 -8.092 -8.451 1.00 96.56 120 ALA A N 1
ATOM 877 C CA . ALA A 1 120 ? 4.850 -8.840 -8.320 1.00 96.56 120 ALA A CA 1
ATOM 878 C C . ALA A 1 120 ? 5.153 -9.726 -9.543 1.00 96.56 120 ALA A C 1
ATOM 880 O O . ALA A 1 120 ? 6.310 -9.859 -9.955 1.00 96.56 120 ALA A O 1
ATOM 881 N N . VAL A 1 121 ? 4.119 -10.326 -10.145 1.00 96.69 121 VAL A N 1
ATOM 882 C CA . VAL A 1 121 ? 4.255 -11.094 -11.394 1.00 96.69 121 VAL A CA 1
ATOM 883 C C . VAL A 1 121 ? 4.627 -10.169 -12.549 1.00 96.69 121 VAL A C 1
ATOM 885 O O . VAL A 1 121 ? 5.574 -10.450 -13.285 1.00 96.69 121 VAL A O 1
ATOM 888 N N . VAL A 1 122 ? 3.922 -9.049 -12.702 1.00 95.88 122 VAL A N 1
ATOM 889 C CA . VAL A 1 122 ? 4.197 -8.077 -13.766 1.00 95.88 122 VAL A CA 1
ATOM 890 C C . VAL A 1 122 ? 5.605 -7.497 -13.622 1.00 95.88 122 VAL A C 1
ATOM 892 O O . VAL A 1 122 ? 6.348 -7.440 -14.599 1.00 95.88 122 VAL A O 1
ATOM 895 N N . GLU A 1 123 ? 6.022 -7.165 -12.407 1.00 94.19 123 GLU A N 1
ATOM 896 C CA . GLU A 1 123 ? 7.352 -6.638 -12.124 1.00 94.19 123 GLU A CA 1
ATOM 897 C C . GLU A 1 123 ? 8.463 -7.649 -12.411 1.00 94.19 123 GLU A C 1
ATOM 899 O O . GLU A 1 123 ? 9.515 -7.288 -12.930 1.00 94.19 123 GLU A O 1
ATOM 904 N N . SER A 1 124 ? 8.224 -8.933 -12.144 1.00 93.94 124 SER A N 1
ATOM 905 C CA . SER A 1 124 ? 9.253 -9.956 -12.342 1.00 93.94 124 SER A CA 1
ATOM 906 C C . SER A 1 124 ? 9.390 -10.442 -13.778 1.00 93.94 124 SER A C 1
ATOM 908 O O . SER A 1 124 ? 10.477 -10.871 -14.171 1.00 93.94 124 SER A O 1
ATOM 910 N N . PHE A 1 125 ? 8.309 -10.404 -14.559 1.00 93.25 125 PHE A N 1
ATOM 911 C CA . PHE A 1 125 ? 8.287 -10.974 -15.910 1.00 93.25 125 PHE A CA 1
ATOM 912 C C . PHE A 1 125 ? 8.151 -9.933 -17.019 1.00 93.25 125 PHE A C 1
ATOM 914 O O . PHE A 1 125 ? 8.724 -10.120 -18.090 1.00 93.25 125 PHE A O 1
ATOM 921 N N . ILE A 1 126 ? 7.400 -8.855 -16.795 1.00 91.94 126 ILE A N 1
ATOM 922 C CA . ILE A 1 126 ? 7.038 -7.892 -17.842 1.00 91.94 126 ILE A CA 1
ATOM 923 C C . ILE A 1 126 ? 7.926 -6.65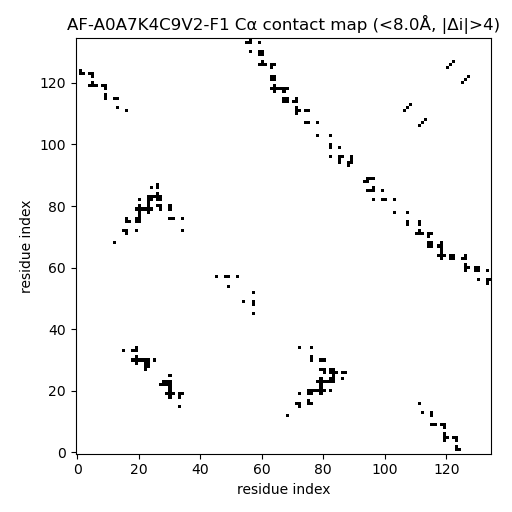5 -17.762 1.00 91.94 126 ILE A C 1
ATOM 925 O O . ILE A 1 126 ? 8.509 -6.282 -18.777 1.00 91.94 126 ILE A O 1
ATOM 929 N N . THR A 1 127 ? 8.089 -6.052 -16.581 1.00 91.25 127 THR A N 1
ATOM 930 C CA . THR A 1 127 ? 8.892 -4.826 -16.416 1.00 91.25 127 THR A CA 1
ATOM 931 C C . THR A 1 127 ? 10.302 -4.937 -17.024 1.00 91.25 127 THR A C 1
ATOM 933 O O . THR A 1 127 ? 10.668 -4.042 -17.785 1.00 91.25 127 THR A O 1
ATOM 936 N N . PRO A 1 128 ? 11.079 -6.028 -16.835 1.00 90.38 128 PRO A N 1
ATOM 937 C CA . PRO A 1 128 ? 12.408 -6.146 -17.436 1.00 90.38 128 PRO A CA 1
ATOM 938 C C . PRO A 1 128 ? 12.354 -6.175 -18.968 1.00 90.38 128 PRO A C 1
ATOM 940 O O . PRO A 1 128 ? 13.175 -5.550 -19.633 1.00 90.38 128 PRO A O 1
ATOM 943 N N . VAL A 1 129 ? 11.360 -6.863 -19.539 1.00 91.62 129 VAL A N 1
ATOM 944 C CA . VAL A 1 129 ? 11.170 -6.952 -20.995 1.00 91.62 129 VAL A CA 1
ATOM 945 C C . VAL A 1 129 ? 10.808 -5.587 -21.572 1.00 91.62 129 VAL A C 1
ATOM 947 O O . VAL A 1 129 ? 11.376 -5.186 -22.583 1.00 91.62 129 VAL A O 1
ATOM 950 N N . VAL A 1 130 ? 9.902 -4.852 -20.922 1.00 90.06 130 VAL A N 1
ATOM 951 C CA . VAL A 1 130 ? 9.493 -3.511 -21.366 1.00 90.06 130 VAL A CA 1
ATOM 952 C C . VAL A 1 130 ? 10.668 -2.535 -21.293 1.00 90.06 130 VAL A C 1
ATOM 954 O O . VAL A 1 130 ? 10.883 -1.784 -22.241 1.00 90.06 130 VAL A O 1
ATOM 957 N N . ILE A 1 131 ? 11.473 -2.592 -20.228 1.00 89.69 131 ILE A N 1
ATOM 958 C CA . ILE A 1 131 ? 12.699 -1.793 -20.106 1.00 89.69 131 ILE A CA 1
ATOM 959 C C . ILE A 1 131 ? 13.664 -2.099 -21.262 1.00 89.69 131 ILE A C 1
ATOM 961 O O . ILE A 1 131 ? 14.145 -1.171 -21.904 1.00 89.69 131 ILE A O 1
ATOM 965 N N . HIS A 1 132 ? 13.904 -3.373 -21.589 1.00 88.81 132 HIS A N 1
ATOM 966 C CA . HIS A 1 132 ? 14.803 -3.762 -22.686 1.00 88.81 132 HIS A CA 1
ATOM 967 C C . HIS A 1 132 ? 14.342 -3.323 -24.083 1.00 88.81 132 HIS A C 1
ATOM 969 O O . HIS A 1 132 ? 15.169 -3.234 -24.984 1.00 88.81 132 HIS A O 1
ATOM 975 N N . LEU A 1 133 ? 13.046 -3.077 -24.286 1.00 87.25 133 LEU A N 1
ATOM 976 C CA . LEU A 1 133 ? 12.513 -2.586 -25.563 1.00 87.25 133 LEU A CA 1
ATOM 977 C C . LEU A 1 133 ? 12.681 -1.070 -25.739 1.00 87.25 133 LEU A C 1
ATOM 979 O O . LEU A 1 133 ? 12.533 -0.566 -26.851 1.00 87.25 133 LEU A O 1
ATOM 983 N N . VAL A 1 134 ? 12.918 -0.353 -24.640 1.00 85.06 134 VAL A N 1
ATOM 984 C CA . VAL A 1 134 ? 12.936 1.115 -24.576 1.00 85.06 134 VAL A CA 1
ATOM 985 C C . VAL 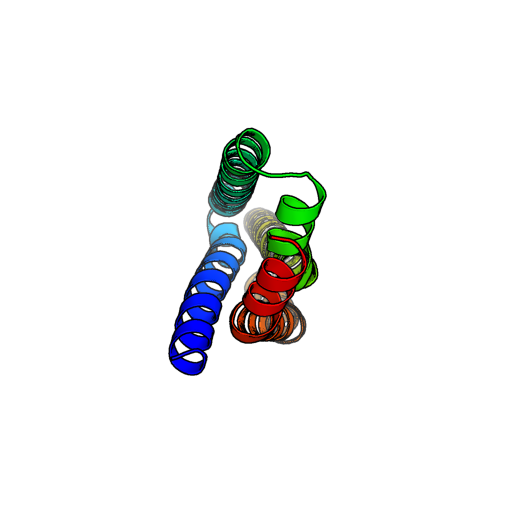A 1 134 ? 14.334 1.672 -24.264 1.00 85.06 134 VAL A C 1
ATOM 987 O O . VAL A 1 134 ? 14.589 2.847 -24.535 1.00 85.06 134 VAL A O 1
ATOM 990 N N . ALA A 1 135 ? 15.215 0.846 -23.691 1.00 73.00 135 ALA A N 1
ATOM 991 C CA . ALA A 1 135 ? 16.632 1.125 -23.453 1.00 73.00 135 ALA A CA 1
ATOM 992 C C . ALA A 1 135 ? 17.457 1.057 -24.746 1.00 73.00 135 ALA A C 1
ATOM 994 O O . ALA A 1 135 ? 18.354 1.917 -24.894 1.00 73.00 135 ALA A O 1
#

pLDDT: mean 94.56, std 4.0, range [73.0, 98.56]